Protein AF-A0A3M5V7L4-F1 (afdb_monomer)

Solvent-accessible surface area (backbone atoms only — not comparable to full-atom values): 5740 Å² total; per-residue (Å²): 116,68,64,61,35,53,51,22,51,50,47,22,52,53,18,42,76,70,49,35,54,67,55,21,54,50,20,49,51,49,26,52,50,47,48,65,76,74,44,60,76,83,40,68,66,50,44,54,53,50,54,52,50,54,57,52,72,72,54,83,49,56,76,85,76,76,84,53,65,68,60,52,51,52,51,51,55,51,50,52,51,54,56,58,70,68,52,79,88,86,82,85,83,84,80,94,129

pLDDT: mean 87.01, std 14.03, range [47.16, 97.25]

Foldseek 3Di:
DVVQLVVLVVQLVVCLVVQNQVSNLVSLVSNLVCLVVPHDCPDPVSVVVNVVSVVSNPDRSHDDDDDCVVVVVVVVVVVVVVVVVPDDPPDDDDDDD

Secondary structure (DSSP, 8-state):
-HHHHHHHHHHHHHHHHHT-HHHHHHHHHHHHHHHHHHS-TTSHHHHHHHHHHHHHHTS--S--PPP-HHHHHHHHHHHHHHHHHTS---SSS----

Structure (mmCIF, N/CA/C/O backbone):
data_AF-A0A3M5V7L4-F1
#
_entry.id   AF-A0A3M5V7L4-F1
#
loop_
_atom_site.group_PDB
_atom_site.id
_atom_site.type_symbol
_atom_site.label_atom_id
_atom_site.label_alt_id
_atom_site.label_comp_id
_atom_site.label_asym_id
_atom_site.label_entity_id
_atom_site.label_seq_id
_atom_site.pdbx_PDB_ins_code
_atom_site.Cartn_x
_atom_site.Cartn_y
_atom_site.Cartn_z
_atom_site.occupancy
_atom_site.B_iso_or_equiv
_atom_site.auth_seq_id
_atom_site.auth_comp_id
_atom_site.auth_asym_id
_atom_site.auth_atom_id
_atom_site.pdbx_PDB_model_num
ATOM 1 N N . MET A 1 1 ? -5.521 9.699 18.877 1.00 72.50 1 MET A N 1
ATOM 2 C CA . MET A 1 1 ? -5.042 8.518 18.121 1.00 72.50 1 MET A CA 1
ATOM 3 C C . MET A 1 1 ? -5.551 8.418 16.681 1.00 72.50 1 MET A C 1
ATOM 5 O O . MET A 1 1 ? -4.911 7.745 15.890 1.00 72.50 1 MET A O 1
ATOM 9 N N . ARG A 1 2 ? -6.602 9.153 16.274 1.00 83.56 2 ARG A N 1
ATOM 10 C CA . ARG A 1 2 ? -6.987 9.267 14.851 1.00 83.56 2 ARG A CA 1
ATOM 11 C C . ARG A 1 2 ? -5.879 9.875 13.970 1.00 83.56 2 ARG A C 1
ATOM 13 O O . ARG A 1 2 ? -5.672 9.401 12.865 1.00 83.56 2 ARG A O 1
ATOM 20 N N . LEU A 1 3 ? -5.137 10.859 14.489 1.00 90.25 3 LEU A N 1
ATOM 21 C CA . LEU A 1 3 ? -4.066 11.542 13.749 1.00 90.25 3 LEU A CA 1
ATOM 22 C C . LEU A 1 3 ? -2.947 10.594 13.285 1.00 90.25 3 LEU A C 1
ATOM 24 O O . LEU A 1 3 ? -2.504 10.701 12.151 1.00 90.25 3 LEU A O 1
ATOM 28 N N . ALA A 1 4 ? -2.527 9.645 14.128 1.00 91.31 4 ALA A N 1
ATOM 29 C CA . ALA A 1 4 ? -1.484 8.682 13.769 1.00 91.31 4 ALA A CA 1
ATOM 30 C C . ALA A 1 4 ? -1.927 7.753 12.625 1.00 91.31 4 ALA A C 1
ATOM 32 O O . ALA A 1 4 ? -1.146 7.474 11.721 1.00 91.31 4 ALA A O 1
ATOM 33 N N . LEU A 1 5 ? -3.199 7.332 12.629 1.00 90.38 5 LEU A N 1
ATOM 34 C CA . LEU A 1 5 ? -3.772 6.534 11.545 1.00 90.38 5 LEU A CA 1
ATOM 35 C C . LEU A 1 5 ? -3.840 7.340 10.241 1.00 90.38 5 LEU A C 1
ATOM 37 O O . LEU A 1 5 ? -3.452 6.836 9.192 1.00 90.38 5 LEU A O 1
ATOM 41 N N . SER A 1 6 ? -4.293 8.596 10.309 1.00 92.38 6 SER A N 1
ATOM 42 C CA . SER A 1 6 ? -4.329 9.497 9.151 1.00 92.38 6 SER A CA 1
ATOM 43 C C . SER A 1 6 ? -2.938 9.717 8.552 1.00 92.38 6 SER A C 1
ATOM 45 O O . SER A 1 6 ? -2.774 9.559 7.348 1.00 92.38 6 SER A O 1
ATOM 47 N N . LEU A 1 7 ? -1.930 9.982 9.385 1.00 95.00 7 LEU A N 1
ATOM 48 C CA . LEU A 1 7 ? -0.556 10.200 8.933 1.00 95.00 7 LEU A CA 1
ATOM 49 C C . LEU A 1 7 ? 0.045 8.957 8.260 1.00 95.00 7 LEU A C 1
ATOM 51 O O . LEU A 1 7 ? 0.687 9.066 7.219 1.00 95.00 7 LEU A O 1
ATOM 55 N N . ALA A 1 8 ? -0.160 7.766 8.829 1.00 93.44 8 ALA A N 1
ATOM 56 C CA . ALA A 1 8 ? 0.312 6.522 8.219 1.00 93.44 8 ALA A CA 1
ATOM 57 C C . ALA A 1 8 ? -0.343 6.287 6.843 1.00 93.44 8 ALA A C 1
ATOM 59 O O . ALA A 1 8 ? 0.322 5.911 5.880 1.00 93.44 8 ALA A O 1
ATOM 60 N N . LEU A 1 9 ? -1.638 6.586 6.710 1.00 94.44 9 LEU A N 1
ATOM 61 C CA . LEU A 1 9 ? -2.339 6.496 5.428 1.00 94.44 9 LEU A CA 1
ATOM 62 C C . LEU A 1 9 ? -1.847 7.528 4.403 1.00 94.44 9 LEU A C 1
ATOM 64 O O . LEU A 1 9 ? -1.792 7.223 3.213 1.00 94.44 9 LEU A O 1
ATOM 68 N N . GLU A 1 10 ? -1.493 8.740 4.822 1.00 96.06 10 GLU A N 1
ATOM 69 C CA . GLU A 1 10 ? -0.901 9.759 3.942 1.00 96.06 10 GLU A CA 1
ATOM 70 C C . GLU A 1 10 ? 0.486 9.340 3.444 1.00 96.06 10 GLU A C 1
ATOM 72 O O . GLU A 1 10 ? 0.768 9.444 2.251 1.00 96.06 10 GLU A O 1
ATOM 77 N N . GLN A 1 11 ? 1.321 8.782 4.325 1.00 93.12 11 GLN A N 1
ATOM 78 C CA . GLN A 1 11 ? 2.627 8.238 3.947 1.00 93.12 11 GLN A CA 1
ATOM 79 C C . GLN A 1 11 ? 2.495 7.085 2.946 1.00 93.12 11 GLN A C 1
ATOM 81 O O . GLN A 1 11 ? 3.219 7.049 1.951 1.00 93.12 11 GLN A O 1
ATOM 86 N N . ALA A 1 12 ? 1.529 6.182 3.151 1.00 94.75 12 ALA A N 1
ATOM 87 C CA . ALA A 1 12 ? 1.245 5.111 2.201 1.00 94.75 12 ALA A CA 1
ATOM 88 C C . A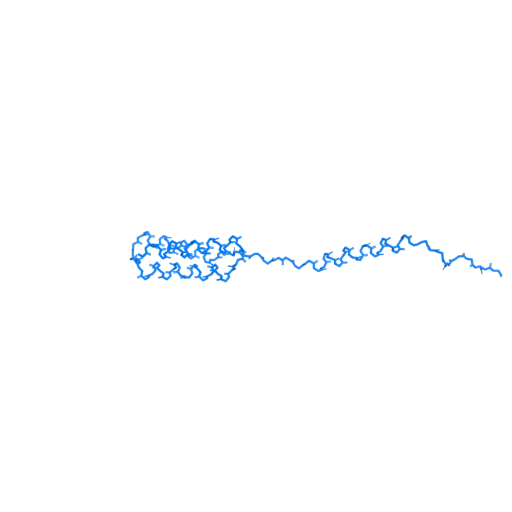LA A 1 12 ? 0.809 5.669 0.834 1.00 94.75 12 ALA A C 1
ATOM 90 O O . ALA A 1 12 ? 1.279 5.212 -0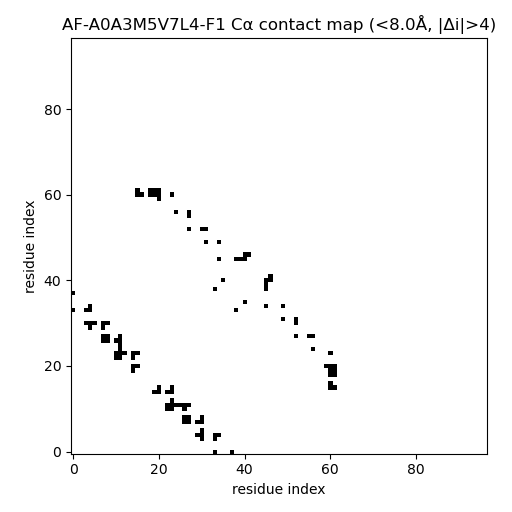.206 1.00 94.75 12 ALA A O 1
ATOM 91 N N . GLN A 1 13 ? -0.053 6.689 0.811 1.00 92.75 13 GLN A N 1
ATOM 92 C CA . GLN A 1 13 ? -0.483 7.326 -0.438 1.00 92.75 13 GLN A CA 1
ATOM 93 C C . GLN A 1 13 ? 0.685 7.980 -1.179 1.00 92.75 13 GLN A C 1
ATOM 95 O O . GLN A 1 13 ? 0.852 7.749 -2.376 1.00 92.75 13 GLN A O 1
ATOM 100 N N . TRP A 1 14 ? 1.518 8.747 -0.474 1.00 94.69 14 TRP A N 1
ATOM 101 C CA . TRP A 1 14 ? 2.711 9.345 -1.063 1.00 94.69 14 TRP A CA 1
ATOM 102 C C . TRP A 1 14 ? 3.639 8.270 -1.641 1.00 94.69 14 TRP A C 1
ATOM 104 O O . TRP A 1 14 ? 4.037 8.363 -2.800 1.00 94.69 14 TRP A O 1
ATOM 114 N N . ALA A 1 15 ? 3.927 7.211 -0.885 1.00 93.56 15 ALA A N 1
ATOM 115 C CA . ALA A 1 15 ? 4.822 6.147 -1.325 1.00 93.56 15 ALA A CA 1
ATOM 116 C C . ALA A 1 15 ? 4.302 5.416 -2.572 1.00 93.56 15 ALA A C 1
ATOM 118 O O . ALA A 1 15 ? 5.067 5.140 -3.496 1.00 93.56 15 ALA A O 1
ATOM 119 N N . ALA A 1 16 ? 2.993 5.157 -2.639 1.00 90.81 16 ALA A N 1
ATOM 120 C CA . ALA A 1 16 ? 2.373 4.535 -3.804 1.00 90.81 16 ALA A CA 1
ATOM 121 C C . ALA A 1 16 ? 2.476 5.412 -5.062 1.00 90.81 16 ALA A C 1
ATOM 123 O O . ALA A 1 16 ? 2.746 4.900 -6.145 1.00 90.81 16 ALA A O 1
ATOM 124 N N . LEU A 1 17 ? 2.306 6.731 -4.922 1.00 90.50 17 LEU A N 1
ATOM 125 C CA . LEU A 1 17 ? 2.425 7.678 -6.036 1.00 90.50 17 LEU A CA 1
ATOM 126 C C . LEU A 1 17 ? 3.866 7.828 -6.542 1.00 90.50 17 LEU A C 1
ATOM 128 O O . LEU A 1 17 ? 4.066 8.114 -7.719 1.00 90.50 17 LEU A O 1
ATOM 132 N N . ASN A 1 18 ? 4.854 7.633 -5.668 1.00 89.75 18 ASN A N 1
ATOM 133 C CA . ASN A 1 18 ? 6.273 7.779 -6.000 1.00 89.75 18 ASN A CA 1
ATOM 134 C C . ASN A 1 18 ? 6.952 6.448 -6.364 1.00 89.75 18 ASN A C 1
ATOM 136 O O . ASN A 1 18 ? 8.128 6.442 -6.710 1.00 89.75 18 ASN A O 1
ATOM 140 N N . GLY A 1 19 ? 6.228 5.324 -6.322 1.00 88.69 19 GLY A N 1
ATOM 141 C CA . GLY A 1 19 ? 6.793 4.011 -6.630 1.00 88.69 19 GLY A CA 1
ATOM 142 C C . GLY A 1 19 ? 7.782 3.510 -5.573 1.00 88.69 19 GLY A C 1
ATOM 143 O O . GLY A 1 19 ? 8.718 2.795 -5.921 1.00 88.69 19 GLY A O 1
ATOM 144 N N . GLU A 1 20 ? 7.556 3.857 -4.301 1.00 92.00 20 GLU A N 1
ATOM 145 C CA . GLU A 1 20 ? 8.388 3.516 -3.138 1.00 92.00 20 GLU A CA 1
ATOM 146 C C . GLU A 1 20 ? 7.788 2.320 -2.356 1.00 92.00 20 GLU A C 1
ATOM 148 O O . GLU A 1 20 ? 7.089 2.505 -1.352 1.00 92.00 20 GLU A O 1
ATOM 153 N N . PRO A 1 21 ? 8.011 1.057 -2.779 1.00 91.00 21 PRO A N 1
ATOM 154 C CA . PRO A 1 21 ? 7.313 -0.105 -2.219 1.00 91.00 21 PRO A CA 1
ATOM 155 C C . PRO A 1 21 ? 7.651 -0.389 -0.750 1.00 91.00 21 PRO A C 1
ATOM 157 O O . PRO A 1 21 ? 6.798 -0.879 -0.010 1.00 91.00 21 PRO A O 1
ATOM 160 N N . GLN A 1 22 ? 8.874 -0.079 -0.311 1.00 92.69 22 GLN A N 1
ATOM 161 C CA . GLN A 1 22 ? 9.299 -0.289 1.077 1.00 92.69 22 GLN A CA 1
ATOM 162 C C . GLN A 1 22 ? 8.571 0.670 2.024 1.00 92.69 22 GLN A C 1
ATOM 164 O O . GLN A 1 22 ? 7.983 0.230 3.012 1.00 92.69 22 GLN A O 1
ATOM 169 N N . VAL A 1 23 ? 8.537 1.961 1.670 1.00 94.19 23 VAL A N 1
ATOM 170 C CA . VAL A 1 23 ? 7.839 2.999 2.443 1.00 94.19 23 VAL A CA 1
ATOM 171 C C . VAL A 1 23 ? 6.337 2.717 2.479 1.00 94.19 23 VAL A C 1
ATOM 173 O O . VAL A 1 23 ? 5.719 2.806 3.537 1.00 94.19 23 VAL A O 1
ATOM 176 N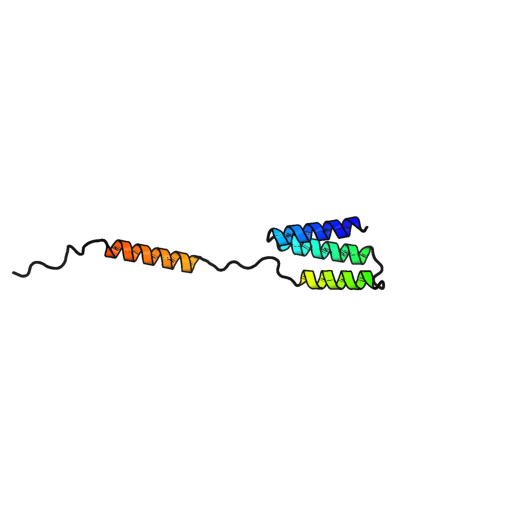 N . TYR A 1 24 ? 5.755 2.283 1.356 1.00 95.50 24 TYR A N 1
ATOM 177 C CA . TYR A 1 24 ? 4.351 1.879 1.297 1.00 95.50 24 TYR A CA 1
ATOM 178 C C . TYR A 1 24 ? 4.033 0.737 2.269 1.00 95.50 24 TYR A C 1
ATOM 180 O O . TYR A 1 24 ? 3.120 0.849 3.088 1.00 95.50 24 TYR A O 1
ATOM 188 N N . SER A 1 25 ? 4.804 -0.354 2.205 1.00 94.88 25 SER A N 1
ATOM 189 C CA . SER A 1 25 ? 4.597 -1.526 3.061 1.00 94.88 25 SER A CA 1
ATOM 190 C C . SER A 1 25 ? 4.734 -1.180 4.544 1.00 94.88 25 SER A C 1
ATOM 192 O O . SER A 1 25 ? 3.958 -1.670 5.370 1.00 94.88 25 SER A O 1
ATOM 194 N N . GLN A 1 26 ? 5.705 -0.333 4.893 1.00 96.12 26 GLN A N 1
ATOM 195 C CA . GLN A 1 26 ? 5.894 0.126 6.264 1.00 96.12 26 GLN A CA 1
ATOM 196 C C . GLN A 1 26 ? 4.698 0.959 6.739 1.00 96.12 26 GLN A C 1
ATOM 198 O O . GLN A 1 26 ? 4.123 0.661 7.784 1.00 96.12 26 GLN A O 1
ATOM 203 N N . ALA A 1 27 ? 4.266 1.940 5.948 1.00 96.94 27 ALA A N 1
ATOM 204 C CA . ALA A 1 27 ? 3.163 2.826 6.298 1.00 96.94 27 ALA A CA 1
ATOM 205 C C . ALA A 1 27 ? 1.824 2.075 6.465 1.00 96.94 27 ALA A C 1
ATOM 207 O O . ALA A 1 27 ? 1.067 2.343 7.401 1.00 96.94 27 ALA A O 1
ATOM 208 N N . ILE A 1 28 ? 1.547 1.072 5.622 1.00 97.25 28 ILE A N 1
ATOM 209 C CA . ILE A 1 28 ? 0.375 0.196 5.789 1.00 97.25 28 ILE A CA 1
ATOM 210 C C . ILE A 1 28 ? 0.475 -0.631 7.080 1.00 97.25 28 ILE A C 1
ATOM 212 O O . ILE A 1 28 ? -0.514 -0.764 7.804 1.00 97.25 28 ILE A O 1
ATOM 216 N N . THR A 1 29 ? 1.663 -1.142 7.410 1.00 97.25 29 THR A N 1
ATOM 217 C CA . THR A 1 29 ? 1.897 -1.891 8.658 1.00 97.25 29 THR A CA 1
ATOM 218 C C . THR A 1 29 ? 1.686 -1.007 9.890 1.00 97.25 29 THR A C 1
ATOM 220 O O . THR A 1 29 ? 1.034 -1.417 10.853 1.00 97.25 29 THR A O 1
ATOM 223 N N . GLU A 1 30 ? 2.175 0.233 9.854 1.00 96.44 30 GLU A N 1
ATOM 224 C CA . GLU A 1 30 ? 1.962 1.220 10.915 1.00 96.44 30 GLU A CA 1
ATOM 225 C C . GLU A 1 30 ? 0.476 1.561 11.077 1.00 96.44 30 GLU A C 1
ATOM 227 O O . GLU A 1 30 ? -0.032 1.551 12.200 1.00 96.44 30 GLU A O 1
ATOM 232 N N . ALA A 1 31 ? -0.256 1.766 9.977 1.00 96.94 31 ALA A N 1
ATOM 233 C CA . ALA A 1 31 ? -1.700 1.995 10.013 1.00 96.94 31 ALA A CA 1
ATOM 234 C C . ALA A 1 31 ? -2.455 0.821 10.667 1.00 96.94 31 ALA A C 1
ATOM 236 O O . ALA A 1 31 ? -3.322 1.040 11.516 1.00 96.94 31 ALA A O 1
ATOM 237 N N . GLN A 1 32 ? -2.094 -0.425 10.336 1.00 96.75 32 GLN A N 1
ATOM 238 C CA . GLN A 1 32 ? -2.673 -1.623 10.959 1.00 96.75 32 GLN A CA 1
ATOM 239 C C . GLN A 1 32 ? -2.349 -1.705 12.456 1.00 96.75 32 GLN A C 1
ATOM 241 O O . GLN A 1 32 ? -3.225 -2.032 13.257 1.00 96.75 32 GLN A O 1
ATOM 246 N N . SER A 1 33 ? -1.111 -1.392 12.844 1.00 96.56 33 SER A N 1
ATOM 247 C CA . SER A 1 33 ? -0.680 -1.377 14.246 1.00 96.56 33 SER A CA 1
ATOM 248 C C . SER A 1 33 ? -1.448 -0.330 15.057 1.00 96.56 33 SER A C 1
ATOM 250 O O . SER A 1 33 ? -2.012 -0.645 16.105 1.00 96.56 33 SER A O 1
ATOM 252 N N . VAL A 1 34 ? -1.569 0.896 14.536 1.00 96.00 34 VAL A N 1
ATOM 253 C CA . VAL A 1 34 ? -2.341 1.973 15.171 1.00 96.00 34 VAL A CA 1
ATOM 254 C C . VAL A 1 34 ? -3.814 1.590 15.293 1.00 96.00 34 VAL A C 1
ATOM 256 O O . VAL A 1 34 ? -4.406 1.822 16.349 1.00 96.00 34 VAL A O 1
ATOM 259 N N . LEU A 1 35 ? -4.402 0.979 14.260 1.00 95.44 35 LEU A N 1
ATOM 260 C CA . LEU A 1 35 ? -5.786 0.514 14.305 1.00 95.44 35 LEU A CA 1
ATOM 261 C C . LEU A 1 35 ? -5.984 -0.551 15.398 1.00 95.44 35 LEU A C 1
ATOM 263 O O . LEU A 1 35 ? -6.902 -0.429 16.205 1.00 95.44 35 LEU A O 1
ATOM 267 N N . LYS A 1 36 ? -5.094 -1.549 15.476 1.00 95.50 36 LYS A N 1
ATOM 268 C CA . LYS A 1 36 ? -5.144 -2.623 16.487 1.00 95.50 36 LYS A CA 1
ATOM 269 C C . LYS A 1 36 ? -4.936 -2.118 17.912 1.00 95.50 36 LYS A C 1
ATOM 271 O O . LYS A 1 36 ? -5.621 -2.565 18.825 1.00 95.50 36 LYS A O 1
ATOM 276 N N . ALA A 1 37 ? -4.003 -1.190 18.104 1.00 95.38 37 ALA A N 1
ATOM 277 C CA . ALA A 1 37 ? -3.630 -0.704 19.428 1.00 95.38 37 ALA A CA 1
ATOM 278 C C . ALA A 1 37 ? -4.617 0.319 20.013 1.00 95.38 37 ALA A C 1
ATOM 280 O O . ALA A 1 37 ? -4.656 0.493 21.227 1.00 95.38 37 ALA A O 1
ATOM 281 N N . ASN A 1 38 ? -5.387 1.024 19.174 1.00 93.06 38 ASN A N 1
ATOM 282 C CA . ASN A 1 38 ? -6.137 2.208 19.615 1.00 93.06 38 ASN A CA 1
ATOM 283 C C . ASN A 1 38 ? -7.648 2.149 19.362 1.00 93.06 38 ASN A C 1
ATOM 285 O O . ASN A 1 38 ? -8.350 3.081 19.757 1.00 93.06 38 ASN A O 1
ATOM 289 N N . PHE A 1 39 ? -8.154 1.103 18.706 1.00 93.81 39 PHE A N 1
ATOM 290 C CA . PHE A 1 39 ? -9.575 0.964 18.386 1.00 93.81 39 PHE A CA 1
ATOM 291 C C . PHE A 1 39 ? -10.118 -0.393 18.829 1.00 93.81 39 PHE A C 1
ATOM 293 O O . PHE A 1 39 ? -9.404 -1.398 18.848 1.00 93.81 39 PHE A O 1
ATOM 300 N N . ASN A 1 40 ? -11.406 -0.416 19.179 1.00 94.50 40 ASN A N 1
ATOM 301 C CA . ASN A 1 40 ? -12.091 -1.643 19.561 1.00 94.50 40 ASN A CA 1
ATOM 302 C C . ASN A 1 40 ? -12.158 -2.593 18.357 1.00 94.50 40 ASN A C 1
ATOM 304 O O . ASN A 1 40 ? -12.765 -2.269 17.345 1.00 94.50 40 ASN A O 1
ATOM 308 N N . GLN A 1 41 ? -11.569 -3.780 18.475 1.00 93.12 41 GLN A N 1
ATOM 309 C CA . GLN A 1 41 ? -11.535 -4.748 17.377 1.00 93.12 41 GLN A CA 1
ATOM 310 C C . GLN A 1 41 ? -12.904 -5.367 17.078 1.00 93.12 41 GLN A C 1
ATOM 312 O O . GLN A 1 41 ? -13.108 -5.876 15.979 1.00 93.12 41 GLN A O 1
ATOM 317 N N . ASP A 1 42 ? -13.850 -5.299 18.017 1.00 94.69 42 ASP A N 1
ATOM 318 C CA . ASP A 1 42 ? -15.214 -5.786 17.821 1.00 94.69 42 ASP A CA 1
ATOM 319 C C . ASP A 1 42 ? -16.144 -4.765 17.173 1.00 94.69 42 ASP A C 1
ATOM 321 O O . ASP A 1 42 ? -17.197 -5.142 16.652 1.00 94.69 42 ASP A O 1
ATOM 325 N N . ASP A 1 43 ? -15.732 -3.498 17.140 1.00 95.62 43 ASP A N 1
ATOM 326 C CA . ASP A 1 43 ? -16.476 -2.437 16.481 1.00 95.62 43 ASP A CA 1
ATOM 327 C C . ASP A 1 43 ? -16.544 -2.681 14.956 1.00 95.62 43 ASP A C 1
ATOM 329 O O . ASP A 1 43 ? -15.505 -2.858 14.304 1.00 95.62 43 ASP A O 1
ATOM 333 N N . PRO A 1 44 ? -17.748 -2.673 14.350 1.00 95.81 44 PRO A N 1
ATOM 334 C CA . PRO A 1 44 ? -17.910 -2.902 12.918 1.00 95.81 44 PRO A CA 1
ATOM 335 C C . PRO A 1 44 ? -17.090 -1.951 12.040 1.00 95.81 44 PRO A C 1
ATOM 337 O O . PRO A 1 44 ? -16.573 -2.383 11.010 1.00 95.81 44 PRO A O 1
ATOM 340 N N . GLN A 1 45 ? -16.926 -0.678 12.426 1.00 93.44 45 GLN A N 1
ATOM 341 C CA . GLN A 1 45 ? -16.136 0.265 11.623 1.00 93.44 45 GLN A CA 1
ATOM 342 C C . GLN A 1 45 ? -14.651 -0.096 11.641 1.00 93.44 45 GLN A C 1
ATOM 344 O O . GLN A 1 45 ? -13.990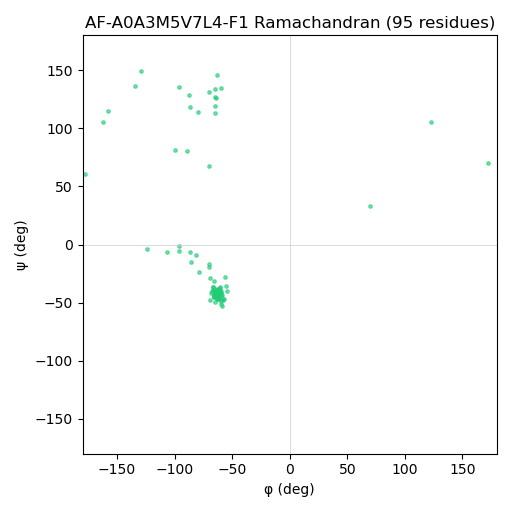 -0.069 10.603 1.00 93.44 45 GLN A O 1
ATOM 349 N N . SER A 1 46 ? -14.137 -0.479 12.807 1.00 95.12 46 SER A N 1
ATOM 350 C CA . SER A 1 46 ? -12.753 -0.923 12.977 1.00 95.12 46 SER A CA 1
ATOM 351 C C . SER A 1 46 ? -12.463 -2.188 12.162 1.00 95.12 46 SER A C 1
ATOM 353 O O . SER A 1 46 ? -11.419 -2.270 11.515 1.00 95.12 46 SER A O 1
ATOM 355 N N . LYS A 1 47 ? -13.420 -3.125 12.085 1.00 96.56 47 LYS A N 1
ATOM 356 C CA . LYS A 1 47 ? -13.322 -4.315 11.218 1.00 96.56 47 LYS A CA 1
ATOM 357 C C . LYS A 1 47 ? -13.261 -3.953 9.734 1.00 96.56 47 LYS A C 1
ATOM 359 O O . LYS A 1 47 ? -12.393 -4.458 9.025 1.00 96.56 47 LYS A O 1
ATOM 364 N N . VAL A 1 48 ? -14.131 -3.053 9.271 1.00 97.00 48 VAL A N 1
ATOM 365 C CA . VAL A 1 48 ? -14.140 -2.590 7.869 1.00 97.00 48 VAL A CA 1
ATOM 366 C C . VAL A 1 48 ? -12.820 -1.905 7.505 1.00 97.00 48 VAL A C 1
ATOM 368 O O . VAL A 1 48 ? -12.249 -2.179 6.450 1.00 97.00 48 VAL A O 1
ATOM 371 N N . LEU A 1 49 ? -12.299 -1.046 8.385 1.00 94.94 49 LEU A N 1
ATOM 372 C CA . LEU A 1 49 ? -11.003 -0.395 8.177 1.00 94.94 49 LEU A CA 1
ATOM 373 C C . LEU A 1 49 ? -9.855 -1.411 8.133 1.00 94.94 49 LEU A C 1
ATOM 375 O O . LEU A 1 49 ? -8.986 -1.305 7.270 1.00 94.94 49 LEU A O 1
ATOM 379 N N . GLY A 1 50 ? -9.874 -2.414 9.014 1.00 96.50 50 GLY A N 1
ATOM 380 C CA . GLY A 1 50 ? -8.888 -3.496 9.024 1.00 96.50 50 GLY A CA 1
ATOM 381 C C . GLY A 1 50 ? -8.872 -4.276 7.710 1.00 96.50 50 GLY A C 1
ATOM 382 O O . GLY A 1 50 ? -7.817 -4.417 7.096 1.00 96.50 50 GLY A O 1
ATOM 383 N N . GLN A 1 51 ? -10.047 -4.682 7.223 1.00 97.00 51 GLN A N 1
ATOM 384 C CA . GLN A 1 51 ? -10.194 -5.360 5.929 1.00 97.00 51 GLN A CA 1
ATOM 385 C C . GLN A 1 51 ? -9.687 -4.500 4.763 1.00 97.00 51 GLN A C 1
ATOM 387 O O . GLN A 1 51 ? -9.033 -5.003 3.850 1.00 97.00 51 GLN A O 1
ATOM 392 N N . GLY A 1 52 ? -9.948 -3.190 4.795 1.00 96.19 52 GLY A N 1
ATOM 393 C CA . GLY A 1 52 ? -9.424 -2.254 3.799 1.00 96.19 52 GLY A CA 1
ATOM 394 C C . GLY A 1 52 ? -7.894 -2.190 3.794 1.00 96.19 52 GLY A C 1
ATOM 395 O O . GLY A 1 52 ? -7.282 -2.216 2.726 1.00 96.19 52 GLY A O 1
ATOM 396 N N . LEU A 1 53 ? -7.266 -2.155 4.972 1.00 96.56 53 LEU A N 1
ATOM 397 C CA . LEU A 1 53 ? -5.806 -2.161 5.106 1.00 96.56 53 LEU A CA 1
ATOM 398 C C . LEU A 1 53 ? -5.179 -3.484 4.650 1.00 96.56 53 LEU A C 1
ATOM 400 O O . LEU A 1 53 ? -4.104 -3.465 4.056 1.00 96.56 53 LEU A O 1
ATOM 404 N N . GLU A 1 54 ? -5.831 -4.620 4.898 1.00 96.31 54 GLU A N 1
ATOM 405 C CA . GLU A 1 54 ? -5.396 -5.927 4.384 1.00 96.31 54 GLU A CA 1
ATOM 406 C C . GLU A 1 54 ? -5.487 -5.985 2.856 1.00 96.31 54 GLU A C 1
ATOM 408 O O . GLU A 1 54 ? -4.537 -6.393 2.184 1.00 96.31 54 GLU A O 1
ATOM 413 N N . ALA A 1 55 ? -6.594 -5.499 2.291 1.00 95.75 55 ALA A N 1
ATOM 414 C CA . ALA A 1 55 ? -6.755 -5.410 0.847 1.00 95.75 55 ALA A CA 1
ATOM 415 C C . ALA A 1 55 ? -5.674 -4.517 0.219 1.00 95.75 55 ALA A C 1
ATOM 417 O O . ALA A 1 55 ? -5.100 -4.889 -0.802 1.00 95.75 55 ALA A O 1
ATOM 418 N N . LEU A 1 56 ? -5.356 -3.372 0.831 1.00 93.69 56 LEU A N 1
ATOM 419 C CA . LEU A 1 56 ? -4.290 -2.480 0.367 1.00 93.69 56 LEU A CA 1
ATOM 420 C C . LEU A 1 56 ? -2.904 -3.127 0.465 1.00 93.69 56 LEU A C 1
ATOM 422 O O . LEU A 1 56 ? -2.157 -3.067 -0.505 1.00 93.69 56 LEU A O 1
ATOM 426 N N . ALA A 1 57 ? -2.593 -3.821 1.563 1.00 93.56 57 ALA A N 1
ATOM 427 C CA . ALA A 1 57 ? -1.317 -4.525 1.728 1.00 93.56 57 ALA A CA 1
ATOM 428 C C . ALA A 1 57 ? -1.040 -5.546 0.607 1.00 93.56 57 ALA A C 1
ATOM 430 O O . ALA A 1 57 ? 0.114 -5.806 0.277 1.00 93.56 57 ALA A O 1
ATOM 431 N N . SER A 1 58 ? -2.091 -6.109 0.002 1.00 91.88 58 SER A N 1
ATOM 432 C CA . SER A 1 58 ? -1.973 -7.058 -1.112 1.00 91.88 58 SER A CA 1
ATOM 433 C C . SER A 1 58 ? -1.752 -6.409 -2.487 1.00 91.88 58 SER A C 1
ATOM 435 O O . SER A 1 58 ? -1.486 -7.116 -3.462 1.00 91.88 58 SER A O 1
ATOM 437 N N . LYS A 1 59 ? -1.871 -5.079 -2.605 1.00 89.25 59 LYS A N 1
ATOM 438 C CA . LYS A 1 59 ? -1.757 -4.382 -3.891 1.00 89.25 59 LYS A CA 1
ATOM 439 C C . LYS A 1 59 ? -0.302 -4.025 -4.212 1.00 89.25 59 LYS A C 1
ATOM 441 O O . LYS A 1 59 ? 0.356 -3.368 -3.406 1.00 89.25 59 LYS A O 1
ATOM 446 N N . PRO A 1 60 ? 0.203 -4.374 -5.409 1.00 81.06 60 PRO A N 1
ATOM 447 C CA . PRO A 1 60 ? 1.512 -3.913 -5.849 1.00 81.06 60 PRO A CA 1
ATOM 448 C C . PRO A 1 60 ? 1.472 -2.407 -6.143 1.00 81.06 60 PRO A C 1
ATOM 450 O O . PRO A 1 60 ? 0.595 -1.937 -6.867 1.00 81.06 60 PRO A O 1
ATOM 453 N N . VAL A 1 61 ? 2.439 -1.659 -5.605 1.00 83.06 61 VAL A N 1
ATOM 454 C CA . VAL A 1 61 ? 2.572 -0.201 -5.818 1.00 83.06 61 VAL A CA 1
ATOM 455 C C . VAL A 1 61 ? 3.721 0.191 -6.742 1.00 83.06 61 VAL A C 1
ATOM 457 O O . VAL A 1 61 ? 3.863 1.351 -7.105 1.00 83.06 61 VAL A O 1
ATOM 460 N N . SER A 1 62 ? 4.539 -0.776 -7.147 1.00 78.31 62 SER A N 1
ATOM 461 C CA . SER A 1 62 ? 5.583 -0.578 -8.144 1.00 78.31 62 SER A CA 1
ATOM 462 C C . SER A 1 62 ? 5.531 -1.723 -9.143 1.00 78.31 62 SER A C 1
ATOM 464 O O . SER A 1 62 ? 5.345 -2.886 -8.772 1.00 78.31 62 SER A O 1
ATOM 466 N N . VAL A 1 63 ? 5.650 -1.384 -10.423 1.00 70.56 63 VAL A N 1
ATOM 467 C CA . VAL A 1 63 ? 5.722 -2.356 -11.510 1.00 70.56 63 VAL A CA 1
ATOM 468 C C . VAL A 1 63 ? 7.182 -2.591 -11.852 1.00 70.56 63 VAL A C 1
ATOM 470 O O . VAL A 1 63 ? 7.967 -1.651 -11.972 1.00 70.56 63 VAL A O 1
ATOM 473 N N . LYS A 1 64 ? 7.558 -3.857 -12.037 1.00 68.25 64 LYS A N 1
ATOM 474 C CA . LYS A 1 64 ? 8.876 -4.176 -12.573 1.00 68.25 64 LYS A CA 1
ATOM 475 C C . LYS A 1 64 ? 8.931 -3.646 -14.004 1.00 68.25 64 LYS A C 1
ATOM 477 O O . LYS A 1 64 ? 8.200 -4.134 -14.866 1.00 68.25 64 LYS A O 1
ATOM 482 N N . THR A 1 65 ? 9.768 -2.646 -14.251 1.00 71.19 65 THR A N 1
ATOM 483 C CA . THR A 1 65 ? 10.014 -2.177 -15.612 1.00 71.19 65 THR A CA 1
ATOM 484 C C . THR A 1 65 ? 10.703 -3.299 -16.397 1.00 71.19 65 THR A C 1
ATOM 486 O O . THR A 1 65 ? 11.597 -3.965 -15.861 1.00 71.19 65 THR A O 1
ATOM 489 N N . PRO A 1 66 ? 10.257 -3.596 -17.632 1.00 75.94 66 PRO A N 1
ATOM 490 C CA . PRO A 1 66 ? 10.916 -4.598 -18.455 1.00 75.94 66 PRO A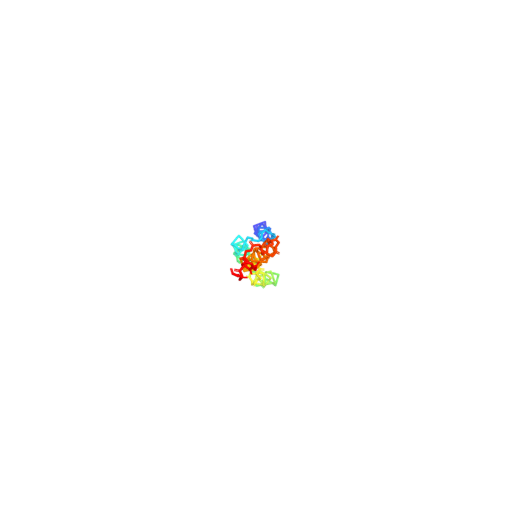 CA 1
ATOM 491 C C . PRO A 1 66 ? 12.347 -4.151 -18.760 1.00 75.94 66 PRO A C 1
ATOM 493 O O . PRO A 1 66 ? 12.613 -2.959 -18.915 1.00 75.94 66 PRO A O 1
ATOM 496 N N . ASP A 1 67 ? 13.264 -5.112 -18.854 1.00 86.19 67 ASP A N 1
ATOM 497 C CA . ASP A 1 67 ? 14.626 -4.828 -19.297 1.00 86.19 67 ASP A CA 1
ATOM 498 C C . ASP A 1 67 ? 14.603 -4.338 -20.752 1.00 86.19 67 ASP A C 1
ATOM 500 O O . ASP A 1 67 ? 14.043 -4.989 -21.638 1.00 86.19 67 ASP A O 1
ATOM 504 N N . LEU A 1 68 ? 15.199 -3.171 -20.989 1.00 89.50 68 LEU A N 1
ATOM 505 C CA . LEU A 1 68 ? 15.251 -2.533 -22.301 1.00 89.50 68 LEU A CA 1
ATOM 506 C C . LEU A 1 68 ? 16.549 -2.836 -23.058 1.00 89.50 68 LEU A C 1
ATOM 508 O O . LEU A 1 68 ? 16.648 -2.470 -24.231 1.00 89.50 68 LEU A O 1
ATOM 512 N N . ALA A 1 69 ? 17.525 -3.514 -22.445 1.00 93.44 69 ALA A N 1
ATOM 513 C CA . ALA A 1 69 ? 18.784 -3.862 -23.101 1.00 93.44 69 ALA A CA 1
ATOM 514 C C . ALA A 1 69 ? 18.602 -4.626 -24.436 1.00 93.44 69 ALA A C 1
ATOM 516 O O . ALA A 1 69 ? 19.287 -4.275 -25.405 1.00 93.44 69 ALA A O 1
ATOM 517 N N . PRO A 1 70 ? 17.657 -5.586 -24.578 1.00 92.12 70 PRO A N 1
ATOM 518 C CA . PRO A 1 70 ? 17.421 -6.272 -25.854 1.00 92.12 70 PRO A CA 1
ATOM 519 C C . PRO A 1 70 ? 16.881 -5.337 -26.947 1.00 92.12 70 PRO A C 1
ATOM 521 O O . PRO A 1 70 ? 17.306 -5.398 -28.105 1.00 92.12 70 PRO A O 1
ATOM 524 N N . THR A 1 71 ? 15.969 -4.433 -26.577 1.00 92.69 71 THR A N 1
ATOM 525 C CA . THR A 1 71 ? 15.404 -3.429 -27.488 1.00 92.69 71 THR A CA 1
ATOM 526 C C . THR A 1 71 ? 16.487 -2.456 -27.947 1.00 92.69 71 THR A C 1
ATOM 528 O O . THR A 1 71 ? 16.607 -2.181 -29.140 1.00 92.69 71 THR A O 1
ATOM 531 N N . LEU A 1 72 ? 17.325 -1.989 -27.018 1.00 94.25 72 LEU A N 1
ATOM 532 C CA . LEU A 1 72 ? 18.441 -1.092 -27.310 1.00 94.25 72 LEU A CA 1
ATOM 533 C C . LEU A 1 72 ? 19.456 -1.744 -28.260 1.00 94.25 72 LEU A C 1
ATOM 535 O O . LEU A 1 72 ? 19.855 -1.134 -29.251 1.00 94.25 72 LEU A O 1
ATOM 539 N N . SER A 1 73 ? 19.809 -3.006 -28.000 1.00 94.56 73 SER A N 1
ATOM 540 C CA . SER A 1 73 ? 20.722 -3.785 -28.846 1.00 94.56 73 SER A CA 1
ATOM 541 C C . SER A 1 73 ? 20.173 -3.955 -30.264 1.00 94.56 73 SER A C 1
ATOM 543 O O . SER A 1 73 ? 20.908 -3.824 -31.240 1.00 94.56 73 SER A O 1
ATOM 545 N N . SER A 1 74 ? 18.862 -4.180 -30.398 1.00 94.94 74 SER A N 1
ATOM 546 C CA . SER A 1 74 ? 18.206 -4.316 -31.706 1.00 94.94 74 SER A CA 1
ATOM 547 C C . SER A 1 74 ? 18.274 -3.021 -32.521 1.00 94.94 74 SER A C 1
ATOM 549 O O . SER A 1 74 ? 18.537 -3.053 -33.724 1.00 94.94 74 SER A O 1
ATOM 551 N N . VAL A 1 75 ? 18.079 -1.871 -31.868 1.00 95.88 75 VAL A N 1
ATOM 552 C CA . VAL A 1 75 ? 18.208 -0.555 -32.511 1.00 95.88 75 VAL A CA 1
ATOM 553 C C . VAL A 1 75 ? 19.655 -0.292 -32.930 1.00 95.88 75 VAL A C 1
ATOM 555 O O . VAL A 1 75 ? 19.882 0.151 -34.055 1.00 95.88 75 VAL A O 1
ATOM 558 N N . GLN A 1 76 ? 20.630 -0.603 -32.072 1.00 95.00 76 GLN A N 1
ATOM 559 C CA . GLN A 1 76 ? 22.054 -0.454 -32.388 1.00 95.00 76 GLN A CA 1
ATOM 560 C C . GLN A 1 76 ? 22.446 -1.298 -33.607 1.00 95.00 76 GLN A C 1
ATOM 562 O O . GLN A 1 76 ? 22.952 -0.749 -34.583 1.00 95.00 76 GLN A O 1
ATOM 567 N N . ALA A 1 77 ? 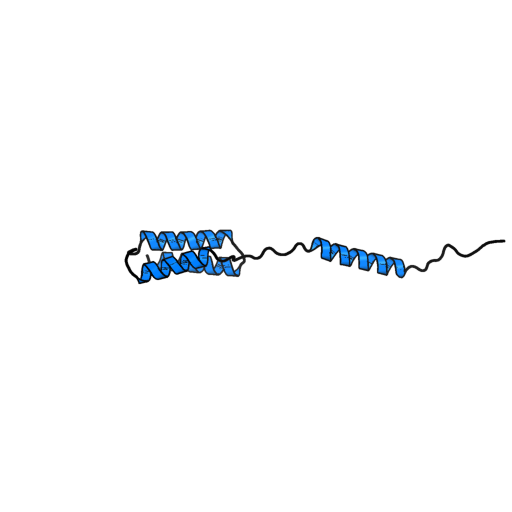22.101 -2.588 -33.619 1.00 94.88 77 ALA A N 1
ATOM 568 C CA . ALA A 1 77 ? 22.391 -3.482 -34.740 1.00 94.88 77 ALA A CA 1
ATOM 569 C C . ALA A 1 77 ? 21.734 -3.021 -36.057 1.00 94.88 77 ALA A C 1
ATOM 571 O O . ALA A 1 77 ? 22.313 -3.143 -37.140 1.00 94.88 77 ALA A O 1
ATOM 572 N N . TYR A 1 78 ? 20.520 -2.465 -35.987 1.00 94.50 78 TYR A N 1
ATOM 573 C CA . TYR A 1 78 ? 19.855 -1.892 -37.157 1.00 94.50 78 TYR A CA 1
ATOM 574 C C . TYR A 1 78 ? 20.595 -0.661 -37.699 1.00 94.50 78 TYR A C 1
ATOM 576 O O . TYR A 1 78 ? 20.791 -0.546 -38.913 1.00 94.50 78 TYR A O 1
ATOM 584 N N . LEU A 1 79 ? 21.022 0.245 -36.814 1.00 95.88 79 LEU A N 1
ATOM 585 C CA . LEU A 1 79 ? 21.801 1.422 -37.195 1.00 95.88 79 LEU A CA 1
ATOM 586 C C . LEU A 1 79 ? 23.137 1.013 -37.820 1.00 95.88 79 LEU A C 1
ATOM 588 O O . LEU A 1 79 ? 23.460 1.501 -38.901 1.00 95.88 79 LEU A O 1
ATOM 592 N N . GLU A 1 80 ? 23.863 0.070 -37.217 1.00 94.19 80 GLU A N 1
ATOM 593 C CA . GLU A 1 80 ? 25.116 -0.470 -37.763 1.00 94.19 80 GLU A CA 1
ATOM 594 C C . GLU A 1 80 ? 24.927 -1.049 -39.168 1.00 94.19 80 GLU A C 1
ATOM 596 O O . GLU A 1 80 ? 25.672 -0.706 -40.087 1.00 94.19 80 GLU A O 1
ATOM 601 N N . ARG A 1 81 ? 23.880 -1.859 -39.381 1.00 91.12 81 ARG A N 1
ATOM 602 C CA . ARG A 1 81 ? 23.559 -2.406 -40.707 1.00 91.12 81 ARG A CA 1
ATOM 603 C C . ARG A 1 81 ? 23.271 -1.305 -41.725 1.00 91.12 81 ARG A C 1
ATOM 605 O O . ARG A 1 81 ? 23.713 -1.406 -42.868 1.00 91.12 81 ARG A O 1
ATOM 612 N N . ARG A 1 82 ? 22.536 -0.259 -41.339 1.00 90.62 82 ARG A N 1
ATOM 613 C CA . ARG A 1 82 ? 22.231 0.871 -42.229 1.00 90.62 82 ARG A CA 1
ATOM 614 C C . ARG A 1 82 ? 23.485 1.682 -42.564 1.00 90.62 82 ARG A C 1
ATOM 616 O O . ARG A 1 82 ? 23.641 2.089 -43.711 1.00 90.62 82 ARG A O 1
ATOM 623 N N . HIS A 1 83 ? 24.370 1.894 -41.592 1.00 85.81 83 HIS A N 1
ATOM 624 C CA . HIS A 1 83 ? 25.658 2.553 -41.805 1.00 85.81 83 HIS A CA 1
ATOM 625 C C . HIS A 1 83 ? 26.568 1.741 -42.733 1.00 85.81 83 HIS A C 1
ATOM 627 O O . HIS A 1 83 ? 27.156 2.312 -43.648 1.00 85.81 83 HIS A O 1
ATOM 633 N N . ALA A 1 84 ? 26.632 0.420 -42.556 1.00 84.31 84 ALA A N 1
ATOM 634 C CA . ALA A 1 84 ? 27.406 -0.471 -43.418 1.00 84.31 84 ALA A CA 1
ATOM 635 C C . ALA A 1 84 ? 26.845 -0.536 -44.851 1.00 84.31 84 ALA A C 1
ATOM 637 O O . ALA A 1 84 ? 27.605 -0.517 -45.810 1.00 84.31 84 ALA A O 1
ATOM 638 N N . ALA A 1 85 ? 25.518 -0.542 -45.013 1.00 77.75 85 ALA A N 1
ATOM 639 C CA . ALA A 1 85 ? 24.866 -0.533 -46.327 1.00 77.75 85 ALA A CA 1
ATOM 640 C C . ALA A 1 85 ? 25.013 0.802 -47.089 1.00 77.75 85 ALA A C 1
ATOM 642 O O . ALA A 1 85 ? 24.767 0.850 -48.291 1.00 77.75 85 ALA A O 1
ATOM 643 N N . GLY A 1 86 ? 25.384 1.886 -46.397 1.00 66.06 86 GLY A N 1
ATOM 644 C CA . GLY A 1 86 ? 25.688 3.188 -46.995 1.00 66.06 86 GLY A CA 1
ATOM 645 C C . GLY A 1 86 ? 27.141 3.351 -47.456 1.00 66.06 86 GLY A C 1
ATOM 646 O O . GLY A 1 86 ? 27.451 4.365 -48.076 1.00 66.06 86 GLY A O 1
ATOM 647 N N . GLN A 1 87 ? 28.028 2.390 -47.168 1.00 56.59 87 GLN A N 1
ATOM 648 C CA . GLN A 1 87 ? 29.377 2.353 -47.736 1.00 56.59 87 GLN A CA 1
ATOM 649 C C . GLN A 1 87 ? 29.319 1.626 -49.090 1.00 56.59 87 GLN A C 1
ATOM 651 O O . GLN A 1 87 ? 28.919 0.460 -49.125 1.00 56.59 87 GLN A O 1
ATOM 656 N N . PRO A 1 88 ? 29.664 2.281 -50.217 1.00 49.72 88 PRO A N 1
ATOM 657 C CA . PRO A 1 88 ? 29.714 1.604 -51.505 1.00 49.72 88 PRO A CA 1
ATOM 658 C C . PRO A 1 88 ? 30.730 0.459 -51.445 1.00 49.72 88 PRO A C 1
ATOM 660 O O . PRO A 1 88 ? 31.838 0.616 -50.934 1.00 49.72 88 PRO A O 1
ATOM 663 N N . ALA A 1 89 ? 30.336 -0.702 -51.970 1.00 53.72 89 ALA A N 1
ATOM 664 C CA . ALA A 1 89 ? 31.200 -1.860 -52.151 1.00 53.72 89 ALA A CA 1
ATOM 665 C C . ALA A 1 89 ? 32.232 -1.593 -53.264 1.00 53.72 89 ALA A C 1
ATOM 667 O O . ALA A 1 89 ? 32.191 -2.196 -54.332 1.00 53.72 89 ALA A O 1
ATOM 668 N N . GLU A 1 90 ? 33.162 -0.671 -53.036 1.00 53.69 90 GLU A N 1
ATOM 669 C CA . GLU A 1 90 ? 34.364 -0.519 -53.853 1.00 53.69 90 GLU A CA 1
ATOM 670 C C . GLU A 1 90 ? 35.468 -1.399 -53.271 1.00 53.69 90 GLU A C 1
ATOM 672 O O . GLU A 1 90 ? 36.309 -0.922 -52.521 1.00 53.69 90 GLU A O 1
ATOM 677 N N . ALA A 1 91 ? 35.430 -2.699 -53.580 1.00 54.66 91 ALA A N 1
ATOM 678 C CA . ALA A 1 91 ? 36.618 -3.552 -53.729 1.00 54.66 91 ALA A CA 1
ATOM 679 C C . ALA A 1 91 ? 36.218 -5.025 -53.884 1.00 54.66 91 ALA A C 1
ATOM 681 O O . ALA A 1 91 ? 36.467 -5.804 -52.978 1.00 54.66 91 ALA A O 1
ATOM 682 N N . GLN A 1 92 ? 35.616 -5.424 -55.010 1.00 51.91 92 GLN A N 1
ATOM 683 C CA . GLN A 1 92 ? 35.720 -6.800 -55.544 1.00 51.91 92 GLN A CA 1
ATOM 684 C C . GLN A 1 92 ? 34.957 -6.925 -56.870 1.00 51.91 92 GLN A C 1
ATOM 686 O O . GLN A 1 92 ? 34.017 -7.698 -56.991 1.00 51.91 92 GLN A O 1
ATOM 691 N N . GLN A 1 93 ? 35.350 -6.158 -57.887 1.00 53.22 93 GLN A N 1
ATOM 692 C CA . GLN A 1 93 ? 35.042 -6.470 -59.288 1.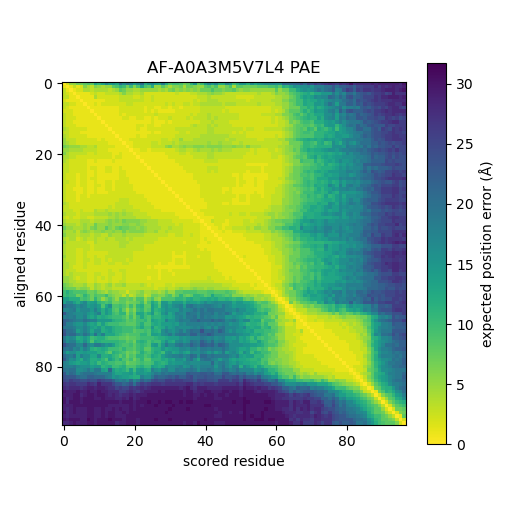00 53.22 93 GLN A CA 1
ATOM 693 C C . GLN A 1 93 ? 35.999 -5.672 -60.185 1.00 53.22 93 GLN A C 1
ATO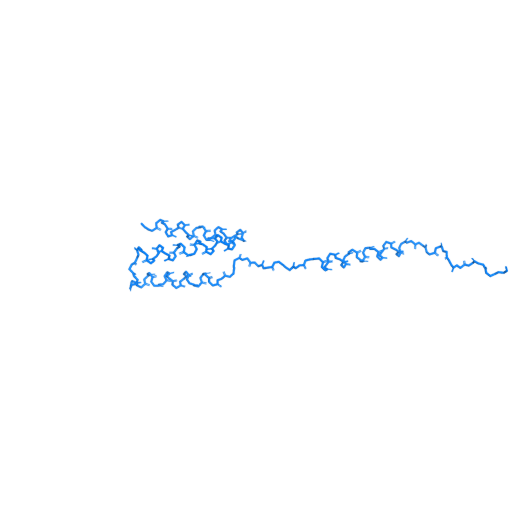M 695 O O . GLN A 1 93 ? 35.886 -4.460 -60.313 1.00 53.22 93 GLN A O 1
ATOM 700 N N . GLY A 1 94 ? 36.984 -6.368 -60.754 1.00 48.22 94 GLY A N 1
ATOM 701 C CA . GLY A 1 94 ? 38.094 -5.817 -61.541 1.00 48.22 94 GLY A CA 1
ATOM 702 C C . GLY A 1 94 ? 39.416 -6.251 -60.902 1.00 48.22 94 GLY A C 1
ATOM 703 O O . GLY A 1 94 ? 39.764 -5.775 -59.836 1.00 48.22 94 GLY A O 1
ATOM 704 N N . THR A 1 95 ? 40.191 -7.196 -61.428 1.00 47.44 95 THR A N 1
ATOM 705 C CA . THR A 1 95 ? 40.502 -7.395 -62.843 1.00 47.44 95 THR A CA 1
ATOM 706 C C . THR A 1 95 ? 40.934 -8.847 -63.054 1.00 47.44 95 THR A C 1
ATOM 708 O O . THR A 1 95 ? 41.963 -9.275 -62.542 1.00 47.44 95 THR A O 1
ATOM 711 N N . SER A 1 96 ? 40.147 -9.604 -63.818 1.00 62.44 96 SER A N 1
ATOM 712 C CA . SER A 1 96 ? 40.682 -10.678 -64.653 1.00 62.44 96 SER A CA 1
ATOM 713 C C . SER A 1 96 ? 41.253 -10.023 -65.905 1.00 62.44 96 SER A C 1
ATOM 715 O O . SER A 1 96 ? 40.467 -9.468 -66.670 1.00 62.44 96 SER A O 1
ATOM 717 N N . ARG A 1 97 ? 42.573 -10.074 -66.110 1.00 47.16 97 ARG A N 1
ATOM 718 C CA . ARG A 1 97 ? 43.209 -10.295 -67.419 1.00 47.16 97 ARG A CA 1
ATOM 719 C C . ARG A 1 97 ? 44.713 -10.475 -67.274 1.00 47.16 97 ARG A C 1
ATOM 721 O O . ARG A 1 97 ? 45.319 -9.655 -66.557 1.00 47.16 97 ARG A O 1
#

Radius of gyration: 29.28 Å; Cα contacts (8 Å, |Δi|>4): 59; chains: 1; bounding box: 61×22×87 Å

Mean predicted aligned error: 11.08 Å

Sequence (97 aa):
MRLALSLALEQAQWAALNGEPQVYSQAITEAQSVLKANFNQDDPQSKVLGQGLEALASKPVSVKTPDLAPTLSSVQAYLERRHAAGQPAEAQQGTSR

Organism: NCBI:txid663959

InterPro domains:
  IPR007470 Putative uroporphyrinogen-III C-methyltransferase HemX [PF04375] (1-85)
  IPR007470 Putative uroporphyrinogen-III C-methyltransferase HemX [PTHR38043] (2-85)

Nearest PDB structures (foldseek):
  9had-assembly2_C  TM=5.403E-01  e=4.010E+00  synthetic construct
  4uic-assembly1_A  TM=6.812E-01  e=8.163E+00  Geobacillus stearothermophilus

=== Feature glossary ===
A reading guide for the features in this record.

Start from the sequence.

  · Sequence gives the chain of amino acids in standard one-letter code (A=alanine, C=cysteine, …, Y=tyrosine), read N→C. It is the only feature that is directly encoded by the gene; all structural features are derived from the folded form of this sequence.

Fold it, and you get atomic coordinates and the backbone conformation that goes with them.

  · The mmCIF table is the protein's shape written out atom by atom. For each backbone N, Cα, C, and carbonyl O, it records an (x, y, z) coordinate triple in Å plus the residue type, chain letter, and residue number.

  · Backbone dihedral angles. Every residue except chain termini has a φ (preceding-C → N → Cα → C) and a ψ (N → Cα → C → next-N).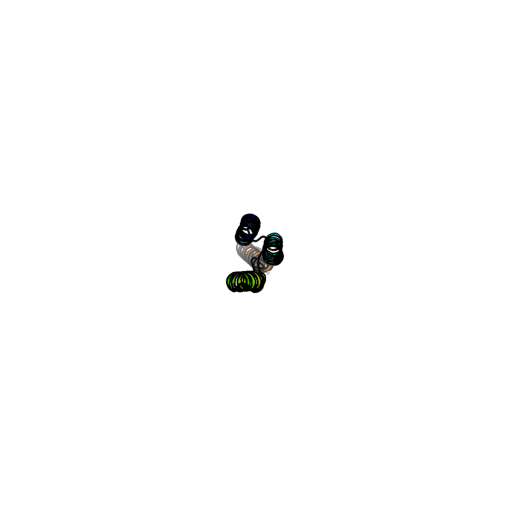 They are reported in degrees following the IUPAC sign convention. Secondary structure is essentially a statement about which (φ, ψ) basin each residue occupies.

  · DSSP 8-state secondary structure assigns each residue one of H (α-helix), G (3₁₀-helix), I (π-helix), E (extended β-strand), B (isolated β-bridge), T (hydrogen-bonded turn), S (bend), or '-' (coil). The assignment is computed from backbone hydrogen-bond geometry via the Kabsch–Sander algorithm.

  · P-SEA three-state annotation labels each residue as helix, strand, or coil based purely on the geometry of the Cα trace. It serves as a fallback when the full backbone (and thus DSSP) is unavailable.

Summarize the fold with a handful of shape descriptors and a per-residue structural alphabet.

  · Radius of gyration (Rg) is the root-mean-square distance of Cα atoms from their centroid — a single number for overall size and compactness. A globular domain of N residues has Rg ≈ 2.2·N^0.38 Å; an extended or disordered chain has a much larger Rg. The Cα contact count is the number of residue pairs whose Cα atoms are within 8 Å and are more than four positions apart in sequence — a standard proxy for tertiary packing density. The bounding box is the smallest axis-aligned box enclosing all Cα atoms.

  · Foldseek's 3Di representation compresses backbone geometry into a per-residue letter drawn from a learned twenty-state alphabet. It captures the tertiary interaction pattern around each residue — which residues are packed against it in space, regardless of where they are in sequence.

  · Accessible surface area quantifies burial. A residue with SASA near zero is packed into the hydrophobic core; one with SASA >100 Å² sits on the surface. Computed here via the Shrake–Rupley numerical algorithm with a 1.4 Å probe.

Ask how reliable the model is.

  · For AlphaFold models, the B-factor field carries pLDDT — the model's own estimate of local accuracy on a 0–100 scale. Regions with pLDDT<50 should be treated as essentially unmodeled; they often correspond to intrinsically disordered segments.

  · For experimental (PDB) structures, the B-factor (temperature factor) quantifies the positional spread of each atom in the crystal — a combination of thermal vibration and static disorder — in units of Å². High B-factors mark flexible loops or poorly resolved regions; low B-factors mark the rigid, well-ordered core.

  · PAE(i, j) answers: if I align the predicted and true structures on residue i, how far off (in Å) do I expect residue j to be? A block-diagonal PAE matrix with low values on the blocks and high values off-diagonal is the signature of a multi-domain protein with confidently predicted domains but uncertain inter-domain orientation.

Place it in context: what it resembles, what it is annotated as, and how it looks.

  · Structural nearest neighbors (via Foldseek easy-search vs the PDB). Reported per hit: target PDB id, E-value, and alignment TM-score. A TM-score above ~0.5 is the conventional threshold for 'same fold'.

  · Functional annotations link the protein to curated databases. InterPro entries identify conserved domains and families by matching the sequence against member-database signatures (Pfam, PROSITE, CDD, …). Gene Ontology (GO) terms describe molecular function, biological process, and cellular component in a controlled vocabulary. CATH places the structure in a hierarchical fold classification (Class/Architecture/Topology/Homologous-superfamily). The organism is the source species.

  · Plot images: a contact map (which residues are close in 3D, as an N×N binary image), a Ramachandran scatter (backbone torsion angles, revealing secondary-structure composition at a glance), and — for AlphaFold structures — a PAE heatmap (pairwise prediction confidence).

  · Structure images are PyMOL renders from six orthogonal camera directions. Cartoon representation draws helices as coils and strands as arrows; sticks shows the backbone as bonds; surface shows the solvent-excluded envelope. Rainbow coloring maps sequence position to hue (blue→red, N→C); chain coloring assigns a distinct color per polypeptide.